Protein AF-A0A3T0Y7P1-F1 (afdb_monomer_lite)

Secondary structure (DSSP, 8-state):
--SS-HHHHHHHHHHHHHHHHHHT----B--HHHHHHHHHHHTT-S-TT-EEEEEEEEETTEEEEEEEE---TT--SPEEEEEEEEEEGGGSPTTS-EESTHHHH-TTTS-B-GGGTT----HHHHHHHHHHHHHTTPPPB-S-----S----PPPPPPPPPP-

pLDDT: mean 90.83, std 11.33, range [51.16, 98.69]

Radius of gyration: 18.25 Å; chains: 1; bounding box: 52×39×54 Å

Structure (mmCIF, N/CA/C/O backbone):
data_AF-A0A3T0Y7P1-F1
#
_entry.id   AF-A0A3T0Y7P1-F1
#
loop_
_atom_site.group_PDB
_atom_site.id
_atom_site.type_symbol
_atom_site.label_atom_id
_atom_site.label_alt_id
_atom_site.label_comp_id
_atom_site.label_asym_id
_atom_site.label_entity_id
_atom_site.label_seq_id
_atom_site.pdbx_PDB_ins_code
_atom_site.Cartn_x
_atom_site.Cartn_y
_atom_site.Cartn_z
_atom_site.occupancy
_atom_site.B_iso_or_equiv
_atom_site.auth_seq_id
_atom_site.auth_comp_id
_atom_site.auth_asym_id
_atom_site.auth_atom_id
_atom_site.pdbx_PDB_model_num
ATOM 1 N N . MET A 1 1 ? -3.781 -1.285 9.077 1.00 92.31 1 MET A N 1
ATOM 2 C CA . MET A 1 1 ? -3.994 -2.746 9.206 1.00 92.31 1 MET A CA 1
ATOM 3 C C . MET A 1 1 ? -2.778 -3.602 8.889 1.00 92.31 1 MET A C 1
ATOM 5 O O . MET A 1 1 ? -2.821 -4.799 9.148 1.00 92.31 1 MET A O 1
ATOM 9 N N . GLY A 1 2 ? -1.689 -3.013 8.393 1.00 90.12 2 GLY A N 1
ATOM 10 C CA . GLY A 1 2 ? -0.638 -3.778 7.735 1.00 90.12 2 GLY A CA 1
ATOM 11 C C . GLY A 1 2 ? -0.963 -3.953 6.246 1.00 90.12 2 GLY A C 1
ATOM 12 O O . GLY A 1 2 ? -1.944 -3.360 5.788 1.00 90.12 2 GLY A O 1
ATOM 13 N N . PRO A 1 3 ? -0.158 -4.728 5.509 1.00 90.75 3 PRO A N 1
ATOM 14 C CA . PRO A 1 3 ? 0.995 -5.483 6.004 1.00 90.75 3 PRO A CA 1
ATOM 15 C C . PRO A 1 3 ? 2.135 -4.591 6.536 1.00 90.75 3 PRO A C 1
ATOM 17 O O . PRO A 1 3 ? 2.278 -3.432 6.143 1.00 90.75 3 PRO A O 1
ATOM 20 N N . GLY A 1 4 ? 2.896 -5.099 7.509 1.00 86.31 4 GLY A N 1
ATOM 21 C CA . GLY A 1 4 ? 3.986 -4.368 8.162 1.00 86.31 4 GLY A CA 1
ATOM 22 C C . GLY A 1 4 ? 4.576 -5.110 9.372 1.00 86.31 4 GLY A C 1
ATOM 23 O O . GLY A 1 4 ? 4.089 -6.185 9.731 1.00 86.31 4 GLY A O 1
ATOM 24 N N . PRO A 1 5 ? 5.624 -4.567 10.020 1.00 83.12 5 PRO A N 1
ATOM 25 C CA . PRO A 1 5 ? 6.296 -5.222 11.140 1.00 83.12 5 PRO A CA 1
ATOM 26 C C . PRO A 1 5 ? 5.356 -5.514 12.316 1.00 83.12 5 PRO A C 1
ATOM 28 O O . PRO A 1 5 ? 4.618 -4.644 12.780 1.00 83.12 5 PRO A O 1
ATOM 31 N N . PHE A 1 6 ? 5.443 -6.732 12.849 1.00 80.94 6 PHE A N 1
ATOM 32 C CA . PHE A 1 6 ? 4.513 -7.270 13.846 1.00 80.94 6 PHE A CA 1
ATOM 33 C C . PHE A 1 6 ? 4.398 -6.426 15.125 1.00 80.94 6 PHE A C 1
ATOM 35 O O . PHE A 1 6 ? 3.291 -6.120 15.570 1.00 80.94 6 PHE A O 1
ATOM 42 N N . THR A 1 7 ? 5.533 -6.021 15.707 1.00 82.25 7 THR A N 1
ATOM 43 C CA . THR A 1 7 ? 5.568 -5.252 16.963 1.00 82.25 7 THR A CA 1
ATOM 44 C C . THR A 1 7 ? 4.927 -3.876 16.801 1.00 82.25 7 THR A C 1
ATOM 46 O O . THR A 1 7 ? 4.073 -3.500 17.602 1.00 82.25 7 THR A O 1
ATOM 49 N N . GLY A 1 8 ? 5.290 -3.149 15.738 1.00 85.19 8 GLY A N 1
ATOM 50 C CA . GLY A 1 8 ? 4.739 -1.821 15.459 1.00 85.19 8 GLY A CA 1
ATOM 51 C C . GLY A 1 8 ? 3.246 -1.873 15.139 1.00 85.19 8 GLY A C 1
ATOM 52 O O . GLY A 1 8 ? 2.474 -1.075 15.666 1.00 85.19 8 GLY A O 1
ATOM 53 N N . LEU A 1 9 ? 2.821 -2.865 14.349 1.00 88.81 9 LEU A N 1
ATOM 54 C CA . LEU A 1 9 ? 1.417 -3.039 13.986 1.00 88.81 9 LEU A CA 1
ATOM 55 C C . LEU A 1 9 ? 0.540 -3.328 15.212 1.00 88.81 9 LEU A C 1
ATOM 57 O O . LEU A 1 9 ? -0.515 -2.717 15.367 1.00 88.81 9 LEU A O 1
ATOM 61 N N . ARG A 1 10 ? 0.980 -4.222 16.106 1.00 89.31 10 ARG A N 1
ATOM 62 C CA . ARG A 1 10 ? 0.243 -4.547 17.337 1.00 89.31 10 ARG A CA 1
ATOM 63 C C . ARG A 1 10 ? 0.100 -3.344 18.256 1.00 89.31 10 ARG A C 1
ATOM 65 O O . ARG A 1 10 ? -1.014 -3.052 18.685 1.00 89.31 10 ARG A O 1
ATOM 72 N N . ALA A 1 11 ? 1.204 -2.651 18.528 1.00 92.19 11 ALA A N 1
ATOM 73 C CA . ALA A 1 11 ? 1.188 -1.463 19.373 1.00 92.19 11 ALA A CA 1
ATOM 74 C C . ALA A 1 11 ? 0.254 -0.389 18.792 1.00 92.19 11 ALA A C 1
ATOM 76 O O . ALA A 1 11 ? -0.621 0.105 19.497 1.00 92.19 11 ALA A O 1
ATOM 77 N N . GLY A 1 12 ? 0.364 -0.100 17.490 1.00 92.81 12 GLY A N 1
ATOM 78 C CA . GLY A 1 12 ? -0.488 0.880 16.817 1.00 92.81 12 GLY A CA 1
ATOM 79 C C . GLY A 1 12 ? -1.976 0.521 16.850 1.00 92.81 12 GLY A C 1
ATOM 80 O O . GLY A 1 12 ? -2.804 1.381 17.140 1.00 92.81 12 GLY A O 1
ATOM 81 N N . LEU A 1 13 ? -2.329 -0.748 16.612 1.00 94.31 13 LEU A N 1
ATOM 82 C CA . LEU A 1 13 ? -3.725 -1.198 16.642 1.00 94.31 13 LEU A CA 1
ATOM 83 C C . LEU A 1 13 ? -4.338 -1.132 18.039 1.00 94.31 13 LEU A C 1
ATOM 85 O O . LEU A 1 13 ? -5.485 -0.712 18.170 1.00 94.31 13 LEU A O 1
ATOM 89 N N . VAL A 1 14 ? -3.596 -1.532 19.075 1.00 95.69 14 VAL A N 1
ATOM 90 C CA . VAL A 1 14 ? -4.070 -1.420 20.462 1.00 95.69 14 VAL A CA 1
ATOM 91 C C . VAL A 1 14 ? -4.285 0.046 20.821 1.00 95.69 14 VAL A C 1
ATOM 93 O O . VAL A 1 14 ? -5.357 0.390 21.310 1.00 95.69 14 VAL A O 1
ATOM 96 N N . THR A 1 15 ? -3.327 0.921 20.505 1.00 96.50 15 THR A N 1
ATOM 97 C CA . THR A 1 15 ? -3.466 2.366 20.727 1.00 96.50 15 THR A CA 1
ATOM 98 C C . THR A 1 15 ? -4.698 2.926 20.018 1.00 96.50 15 THR A C 1
ATOM 100 O O . THR A 1 15 ? -5.524 3.574 20.657 1.00 96.50 15 THR A O 1
ATOM 103 N N . ALA A 1 16 ? -4.874 2.636 18.726 1.00 95.62 16 ALA A N 1
ATOM 104 C CA . ALA A 1 16 ? -6.009 3.131 17.949 1.00 95.62 16 ALA A CA 1
ATOM 105 C C . ALA A 1 16 ? -7.357 2.638 18.502 1.00 95.62 16 ALA A C 1
ATOM 107 O O . ALA A 1 16 ? -8.285 3.431 18.639 1.00 95.62 16 ALA A O 1
ATOM 108 N N . ARG A 1 17 ? -7.458 1.353 18.873 1.00 96.62 17 ARG A N 1
ATOM 109 C CA . ARG A 1 17 ? -8.669 0.764 19.475 1.00 96.62 17 ARG A CA 1
ATOM 110 C C . ARG A 1 17 ? -9.012 1.398 20.817 1.00 96.62 17 ARG A C 1
ATOM 112 O O . ARG A 1 17 ? -10.173 1.722 21.041 1.00 96.62 17 ARG A O 1
ATOM 119 N N . THR A 1 18 ? -8.019 1.614 21.678 1.00 98.00 18 THR A N 1
ATOM 120 C CA . THR A 1 18 ? -8.218 2.284 22.969 1.00 98.00 18 THR A CA 1
ATOM 121 C C . THR A 1 18 ? -8.704 3.717 22.777 1.00 98.00 18 THR A C 1
ATOM 123 O O . THR A 1 18 ? -9.660 4.122 23.429 1.00 98.00 18 THR A O 1
ATOM 126 N N . LEU A 1 19 ? -8.097 4.473 21.855 1.00 97.81 19 LEU A N 1
ATOM 127 C CA . LEU A 1 19 ? -8.528 5.840 21.552 1.00 97.81 19 LEU A CA 1
ATOM 128 C C . LEU A 1 19 ? -9.950 5.875 20.978 1.00 97.81 19 LEU A C 1
ATOM 130 O O . LEU A 1 19 ? -10.772 6.651 21.453 1.00 97.81 19 LEU A O 1
ATOM 134 N N . GLY A 1 20 ? -10.263 5.000 20.015 1.00 97.00 20 GLY A N 1
ATOM 135 C CA . GLY A 1 20 ? -11.605 4.891 19.436 1.00 97.00 20 GLY A CA 1
ATOM 136 C C . GLY A 1 20 ? -12.672 4.560 20.481 1.00 97.00 20 GLY A C 1
ATOM 137 O O . GLY A 1 20 ? -13.732 5.182 20.500 1.00 97.00 20 GLY A O 1
ATOM 138 N N . PHE A 1 21 ? -12.356 3.645 21.403 1.00 97.12 21 PHE A N 1
ATOM 139 C CA . PHE A 1 21 ? -13.226 3.299 22.526 1.00 97.12 21 PHE A CA 1
ATOM 140 C C . PHE A 1 21 ? -13.440 4.479 23.484 1.00 97.12 21 PHE A C 1
ATOM 142 O O . PHE A 1 21 ? -14.580 4.830 23.772 1.00 97.12 21 PHE A O 1
ATOM 149 N N . VAL A 1 22 ? -12.362 5.119 23.954 1.00 98.38 22 VAL A N 1
ATOM 15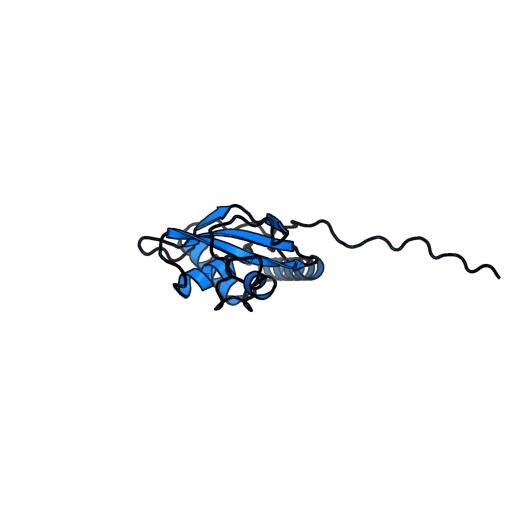0 C CA . VAL A 1 22 ? -12.436 6.223 24.930 1.00 98.38 22 VAL A CA 1
ATOM 151 C C . VAL A 1 22 ? -13.149 7.448 24.356 1.00 98.38 22 VAL A C 1
ATOM 153 O O . VAL A 1 22 ? -13.914 8.099 25.063 1.00 98.38 22 VAL A O 1
ATOM 156 N N . TRP A 1 23 ? -12.919 7.768 23.083 1.00 98.31 23 TRP A N 1
ATOM 157 C CA . TRP A 1 23 ? -13.566 8.902 22.420 1.00 98.31 23 TRP A CA 1
ATOM 158 C C . TRP A 1 23 ? -14.961 8.591 21.880 1.00 98.31 23 TRP A C 1
ATOM 160 O O . TRP A 1 23 ? -15.637 9.508 21.421 1.00 98.31 23 TRP A O 1
ATOM 170 N N . ASN A 1 24 ? -15.404 7.331 21.943 1.00 97.19 24 ASN A N 1
ATOM 171 C CA . ASN A 1 24 ? -16.669 6.872 21.373 1.00 97.19 24 ASN A CA 1
ATOM 172 C C . ASN A 1 24 ? -16.821 7.262 19.888 1.00 97.19 24 ASN A C 1
ATOM 174 O O . ASN A 1 24 ? -17.852 7.785 19.461 1.00 97.19 24 ASN A O 1
ATOM 178 N N . VAL A 1 25 ? -15.764 7.033 19.103 1.00 96.00 25 VAL A N 1
ATOM 179 C CA . VAL A 1 25 ? -15.739 7.310 17.660 1.00 96.00 25 VAL A CA 1
ATOM 180 C C . VAL A 1 25 ? -15.583 6.016 16.861 1.00 96.00 25 VAL A C 1
ATOM 182 O O . VAL A 1 25 ? -14.904 5.091 17.319 1.00 96.00 25 VAL A O 1
ATOM 185 N N . PRO A 1 26 ? -16.162 5.935 15.648 1.00 92.69 26 PRO A N 1
ATOM 186 C CA . PRO A 1 26 ? -15.911 4.818 14.748 1.00 92.69 26 PRO A CA 1
ATOM 187 C C . PRO A 1 26 ? -14.418 4.669 14.454 1.00 92.69 26 PRO A C 1
ATOM 189 O O . PRO A 1 26 ? -13.714 5.651 14.213 1.00 92.69 26 PRO A O 1
ATOM 192 N N . LEU A 1 27 ? -13.944 3.425 14.435 1.00 94.94 27 LEU A N 1
ATOM 193 C CA . LEU A 1 27 ? -12.575 3.095 14.066 1.00 94.94 27 LEU A CA 1
ATOM 194 C C . LEU A 1 27 ? -12.578 2.195 12.835 1.00 94.94 27 LEU A C 1
ATOM 196 O O . LEU A 1 27 ? -13.078 1.072 12.876 1.00 94.94 27 LEU A O 1
ATOM 200 N N . HIS A 1 28 ? -11.976 2.690 11.758 1.00 95.19 28 HIS A N 1
ATOM 201 C CA . HIS A 1 28 ? -11.925 2.003 10.475 1.00 95.19 28 HIS A CA 1
ATOM 202 C C . HIS A 1 28 ? -10.518 1.495 10.167 1.00 95.19 28 HIS A C 1
ATOM 204 O O . HIS A 1 28 ? -9.523 2.192 10.383 1.00 95.19 28 HIS A O 1
ATOM 210 N N . GLY A 1 29 ? -10.432 0.281 9.634 1.00 95.56 29 GLY A N 1
ATOM 211 C CA . GLY A 1 29 ? -9.194 -0.293 9.141 1.00 95.56 29 GLY A CA 1
ATOM 212 C C . GLY A 1 29 ? -8.896 0.115 7.702 1.00 95.56 29 GLY A C 1
ATOM 213 O O . GLY A 1 29 ? -9.743 0.011 6.818 1.00 95.56 29 GLY A O 1
ATOM 214 N N . VAL A 1 30 ? -7.646 0.509 7.459 1.00 95.62 30 VAL A N 1
ATOM 215 C CA . VAL A 1 30 ? -7.084 0.752 6.119 1.00 95.62 30 VAL A CA 1
ATOM 216 C C . VAL A 1 30 ? -5.827 -0.099 5.922 1.00 95.62 30 VAL A C 1
ATOM 218 O O . VAL A 1 30 ? -5.017 -0.246 6.854 1.00 95.62 30 VAL A O 1
ATOM 221 N N . MET A 1 31 ? -5.660 -0.698 4.739 1.00 95.94 31 MET A N 1
ATOM 222 C CA . MET A 1 31 ? -4.449 -1.447 4.401 1.00 95.94 31 MET A CA 1
ATOM 223 C C . MET A 1 31 ? -3.310 -0.469 4.096 1.00 95.94 31 MET A C 1
ATOM 225 O O . MET A 1 31 ? -3.511 0.548 3.444 1.00 95.94 31 MET A O 1
ATOM 229 N N . SER A 1 32 ? -2.102 -0.753 4.584 1.00 95.88 32 SER A N 1
ATOM 230 C CA . SER A 1 32 ? -0.961 0.164 4.446 1.00 95.88 32 SER A CA 1
ATOM 231 C C . SER A 1 32 ? -0.586 0.427 2.983 1.00 95.88 32 SER A C 1
ATOM 233 O O . SER A 1 32 ? -0.261 1.558 2.639 1.00 95.88 32 SER A O 1
ATOM 235 N N . LEU A 1 33 ? -0.678 -0.586 2.116 1.00 97.69 33 LEU A N 1
ATOM 236 C CA . LEU A 1 33 ? -0.366 -0.453 0.688 1.00 97.69 33 LEU A CA 1
ATOM 237 C C . LEU A 1 33 ? -1.344 0.479 -0.052 1.00 97.69 33 LEU A C 1
ATOM 239 O O . LEU A 1 33 ? -0.943 1.107 -1.029 1.00 97.69 33 LEU A O 1
ATOM 243 N N . ASP A 1 34 ? -2.574 0.661 0.449 1.00 97.31 34 ASP A N 1
ATOM 244 C CA . ASP A 1 34 ? -3.555 1.560 -0.178 1.00 97.31 34 ASP A CA 1
ATOM 245 C C . ASP A 1 34 ? -3.076 3.019 -0.175 1.00 97.31 34 ASP A C 1
ATOM 247 O O . ASP A 1 34 ? -3.400 3.775 -1.088 1.00 97.31 34 ASP A O 1
ATOM 251 N N . ALA A 1 35 ? -2.280 3.419 0.824 1.00 97.12 35 ALA A N 1
ATOM 252 C CA . ALA A 1 35 ? -1.701 4.760 0.891 1.00 97.12 35 ALA A CA 1
ATOM 253 C C . ALA A 1 35 ? -0.775 5.037 -0.299 1.00 97.12 35 ALA A C 1
ATOM 255 O O . ALA A 1 35 ? -0.928 6.041 -0.986 1.00 97.12 35 ALA A O 1
ATOM 256 N N . LEU A 1 36 ? 0.143 4.109 -0.574 1.00 97.75 36 LEU A N 1
ATOM 257 C CA . LEU A 1 36 ? 1.078 4.221 -1.692 1.00 97.75 36 LEU A CA 1
ATOM 258 C C . LEU A 1 36 ? 0.362 4.107 -3.042 1.00 97.75 36 LEU A C 1
ATOM 260 O O . LEU A 1 36 ? 0.723 4.811 -3.982 1.00 97.75 36 LEU A O 1
ATOM 264 N N . ALA A 1 37 ? -0.667 3.257 -3.135 1.00 97.62 37 ALA A N 1
ATOM 265 C CA . ALA A 1 37 ? -1.504 3.176 -4.327 1.00 97.62 37 ALA A CA 1
ATOM 266 C C . ALA A 1 37 ? -2.185 4.525 -4.612 1.00 97.62 37 ALA A C 1
ATOM 268 O O . ALA A 1 37 ? -2.179 4.994 -5.751 1.00 97.62 37 ALA A O 1
ATOM 269 N N . LEU A 1 38 ? -2.758 5.155 -3.579 1.00 96.88 38 LEU A N 1
ATOM 270 C CA . LEU A 1 38 ? -3.413 6.455 -3.697 1.00 96.88 38 LEU A CA 1
ATOM 271 C C . LEU A 1 38 ? -2.426 7.545 -4.116 1.00 96.88 38 LEU A C 1
ATOM 273 O O . LEU A 1 38 ? -2.736 8.318 -5.017 1.00 96.88 38 LEU A O 1
ATOM 277 N N . ASP A 1 39 ? -1.250 7.603 -3.493 1.00 96.38 39 ASP A N 1
ATOM 278 C CA . ASP A 1 39 ? -0.243 8.611 -3.828 1.00 96.38 39 ASP A CA 1
ATOM 279 C C . ASP A 1 39 ? 0.274 8.430 -5.269 1.00 96.38 39 ASP A C 1
ATOM 281 O O . ASP A 1 39 ? 0.493 9.416 -5.972 1.00 96.38 39 ASP A O 1
ATOM 285 N N . ALA A 1 40 ? 0.388 7.190 -5.759 1.00 95.88 40 ALA A N 1
ATOM 286 C CA . ALA A 1 40 ? 0.725 6.920 -7.157 1.00 95.88 40 ALA A CA 1
ATOM 287 C C . ALA A 1 40 ? -0.361 7.398 -8.131 1.00 95.88 40 ALA A C 1
ATOM 289 O O . ALA A 1 40 ? -0.037 7.999 -9.155 1.00 95.88 40 ALA A O 1
ATOM 290 N N . ALA A 1 41 ? -1.638 7.166 -7.817 1.00 95.12 41 ALA A N 1
ATOM 291 C CA . ALA A 1 41 ? -2.739 7.671 -8.635 1.00 95.12 41 ALA A CA 1
ATOM 292 C C . ALA A 1 41 ? -2.811 9.203 -8.616 1.00 95.12 41 ALA A C 1
ATOM 294 O O . ALA A 1 41 ? -2.975 9.815 -9.665 1.00 95.12 41 ALA A O 1
ATOM 295 N N . ALA A 1 42 ? -2.629 9.828 -7.450 1.00 93.56 42 ALA A N 1
ATOM 296 C CA . ALA A 1 42 ? -2.638 11.283 -7.310 1.00 93.56 42 ALA A CA 1
ATOM 297 C C . ALA A 1 42 ? -1.458 11.960 -8.027 1.00 93.56 42 ALA A C 1
ATOM 299 O O . ALA A 1 42 ? -1.591 13.086 -8.497 1.00 93.56 42 ALA A O 1
ATOM 300 N N . GLY A 1 43 ? -0.309 11.284 -8.102 1.00 93.19 43 GLY A N 1
ATOM 301 C CA . GLY A 1 43 ? 0.856 11.745 -8.855 1.00 93.19 43 GLY A CA 1
ATOM 302 C C . GLY A 1 43 ? 0.805 11.435 -10.352 1.00 93.19 43 GLY A C 1
ATOM 303 O O . GLY A 1 43 ? 1.758 11.773 -11.047 1.00 93.19 43 GLY A O 1
ATOM 304 N N . GLU A 1 44 ? -0.250 10.761 -10.832 1.00 91.31 44 GLU A N 1
ATOM 305 C CA . GLU A 1 44 ? -0.435 10.350 -12.234 1.00 91.31 44 GLU A CA 1
ATOM 306 C C . GLU A 1 44 ? 0.798 9.644 -12.830 1.00 91.31 44 GLU A C 1
ATOM 308 O O . GLU A 1 44 ? 1.129 9.786 -14.007 1.00 91.31 44 GLU A O 1
ATOM 313 N N . VAL A 1 45 ? 1.510 8.859 -12.012 1.00 92.44 45 VAL A N 1
ATOM 314 C CA . VAL A 1 45 ? 2.819 8.308 -12.412 1.00 92.44 45 VAL A CA 1
ATOM 315 C C . VAL A 1 45 ? 2.732 7.150 -13.401 1.00 92.44 45 VAL A C 1
ATOM 317 O O . VAL A 1 45 ? 3.751 6.747 -13.959 1.00 92.44 45 VAL A O 1
ATOM 320 N N . LEU A 1 46 ? 1.532 6.609 -13.623 1.00 94.88 46 LEU A N 1
ATOM 321 C CA . LEU A 1 46 ? 1.250 5.577 -14.617 1.00 94.88 46 LEU A CA 1
ATOM 322 C C . LEU A 1 46 ? -0.048 5.911 -15.372 1.00 94.88 46 LEU A C 1
ATOM 324 O O . LEU A 1 46 ? -0.930 6.553 -14.801 1.00 94.88 46 LEU A O 1
ATOM 328 N N . PRO A 1 47 ? -0.213 5.433 -16.621 1.00 94.88 47 PRO A N 1
ATOM 329 C CA . PRO A 1 47 ? -1.424 5.676 -17.403 1.00 94.88 47 PRO A CA 1
ATOM 330 C C . PRO A 1 47 ? -2.704 5.151 -16.738 1.00 94.88 47 PRO A C 1
ATOM 332 O O . PRO A 1 47 ? -2.689 4.124 -16.053 1.00 94.88 47 PRO A O 1
ATOM 335 N N . ALA A 1 48 ? -3.834 5.802 -17.021 1.00 95.12 48 ALA A N 1
ATOM 336 C CA . ALA A 1 48 ? -5.156 5.356 -16.587 1.00 95.12 48 ALA A CA 1
ATOM 337 C C . ALA A 1 48 ? -5.425 3.889 -16.975 1.00 95.12 48 ALA A C 1
ATOM 339 O O . ALA A 1 48 ? -5.053 3.431 -18.058 1.00 95.12 48 ALA A O 1
ATOM 340 N N . GLY A 1 49 ? -6.045 3.126 -16.071 1.00 95.19 49 GLY A N 1
ATOM 341 C CA . GLY A 1 49 ? -6.330 1.701 -16.272 1.00 95.19 49 GLY A CA 1
ATOM 342 C C . GLY A 1 49 ? -5.107 0.770 -16.248 1.00 95.19 49 GLY A C 1
ATOM 343 O O . GLY A 1 49 ? -5.277 -0.452 -16.302 1.00 95.19 49 GLY A O 1
ATOM 344 N N . ARG A 1 50 ? -3.875 1.295 -16.142 1.00 96.69 50 ARG A N 1
ATOM 345 C CA . ARG A 1 50 ? -2.658 0.477 -16.064 1.00 96.69 50 ARG A CA 1
ATOM 346 C C . ARG A 1 50 ? -2.639 -0.320 -14.762 1.00 96.69 50 ARG A C 1
ATOM 348 O O . ARG A 1 50 ? -2.882 0.220 -13.685 1.00 96.69 50 ARG A O 1
ATOM 355 N N . ARG A 1 51 ? -2.324 -1.613 -14.862 1.00 97.94 51 ARG A N 1
ATOM 356 C CA . ARG A 1 51 ? -2.069 -2.464 -13.694 1.00 97.94 51 ARG A CA 1
ATOM 357 C C . ARG A 1 51 ? -0.650 -2.253 -13.182 1.00 97.94 51 ARG A C 1
ATOM 359 O O . ARG A 1 51 ? 0.276 -2.138 -13.986 1.00 97.94 51 ARG A O 1
ATOM 366 N N . PHE A 1 52 ? -0.494 -2.220 -11.868 1.00 98.56 52 PHE A N 1
ATOM 367 C CA . PHE A 1 52 ? 0.779 -1.982 -11.202 1.00 98.56 52 PHE A CA 1
ATOM 368 C C . PHE A 1 52 ? 0.833 -2.707 -9.860 1.00 98.56 52 PHE A C 1
ATOM 370 O O . PHE A 1 52 ? -0.197 -3.094 -9.307 1.00 98.56 52 PHE A O 1
ATOM 377 N N . LEU A 1 53 ? 2.041 -2.904 -9.349 1.00 98.69 53 LEU A N 1
ATOM 378 C CA . LEU A 1 53 ? 2.271 -3.457 -8.024 1.00 98.69 53 LEU A CA 1
ATOM 379 C C . LEU A 1 53 ? 2.561 -2.323 -7.046 1.00 98.69 53 LEU A C 1
ATOM 381 O O . LEU A 1 53 ? 3.254 -1.365 -7.380 1.00 98.69 53 LEU A O 1
ATOM 385 N N . VAL A 1 54 ? 2.085 -2.460 -5.816 1.00 98.56 54 VAL A N 1
ATOM 386 C CA . VAL A 1 54 ? 2.572 -1.668 -4.684 1.00 98.56 54 VAL A CA 1
ATOM 387 C C . VAL A 1 54 ? 3.336 -2.595 -3.762 1.00 98.56 54 VAL A C 1
ATOM 389 O O . VAL A 1 54 ? 2.803 -3.638 -3.395 1.00 98.56 54 VAL A O 1
ATOM 392 N N . GLY A 1 55 ? 4.562 -2.228 -3.389 1.00 97.75 55 GLY A N 1
ATOM 393 C CA . GLY A 1 55 ? 5.463 -3.074 -2.612 1.00 97.75 55 GLY A CA 1
ATOM 394 C C . GLY A 1 55 ? 6.228 -2.324 -1.521 1.00 97.75 55 GLY A C 1
ATOM 395 O O . GLY A 1 55 ? 6.836 -1.282 -1.771 1.00 97.75 55 GLY A O 1
ATOM 396 N N . THR A 1 56 ? 6.265 -2.888 -0.312 1.00 96.94 56 THR A N 1
ATOM 397 C CA . THR A 1 56 ? 7.126 -2.429 0.795 1.00 96.94 56 THR A CA 1
ATOM 398 C C . THR A 1 56 ? 7.974 -3.572 1.362 1.00 96.94 56 THR A C 1
ATOM 400 O O . THR A 1 56 ? 7.724 -4.745 1.090 1.00 96.94 56 THR A O 1
ATOM 403 N N . ASP A 1 57 ? 8.992 -3.228 2.148 1.00 94.69 57 ASP A N 1
ATOM 404 C CA . ASP A 1 57 ? 9.958 -4.168 2.723 1.00 94.69 57 ASP A CA 1
ATOM 405 C C . ASP A 1 57 ? 9.284 -5.165 3.685 1.00 94.69 57 ASP A C 1
ATOM 407 O O . ASP A 1 57 ? 8.746 -4.770 4.726 1.00 94.69 57 ASP A O 1
ATOM 411 N N . ALA A 1 58 ? 9.357 -6.464 3.377 1.00 92.81 58 ALA A N 1
ATOM 412 C CA . ALA A 1 58 ? 8.969 -7.535 4.298 1.00 92.81 58 ALA A CA 1
ATOM 413 C C . ALA A 1 58 ? 10.168 -8.179 5.013 1.00 92.81 58 ALA A C 1
ATOM 415 O O . ALA A 1 58 ? 9.980 -9.119 5.788 1.00 92.81 58 ALA A O 1
ATOM 416 N N . ARG A 1 59 ? 11.378 -7.625 4.843 1.00 89.75 59 ARG A N 1
ATOM 417 C CA . ARG A 1 59 ? 12.685 -8.135 5.289 1.00 89.75 59 ARG A CA 1
ATOM 418 C C . ARG A 1 59 ? 13.082 -9.434 4.579 1.00 89.75 59 ARG A C 1
ATOM 420 O O . ARG A 1 59 ? 12.278 -10.087 3.936 1.00 89.75 59 ARG A O 1
ATOM 427 N N . ARG A 1 60 ? 14.349 -9.844 4.733 1.00 88.38 60 ARG A N 1
ATOM 428 C CA . ARG A 1 60 ? 14.885 -11.137 4.242 1.00 88.38 60 ARG A CA 1
ATOM 429 C C . ARG A 1 60 ? 14.705 -11.387 2.733 1.00 88.38 60 ARG A C 1
ATOM 431 O O . ARG A 1 60 ? 14.574 -12.532 2.320 1.00 88.38 60 ARG A O 1
ATOM 438 N N . GLY A 1 61 ? 14.738 -10.334 1.916 1.00 90.81 61 GLY A N 1
ATOM 439 C CA . GLY A 1 61 ? 14.562 -10.471 0.463 1.00 90.81 61 GLY A CA 1
ATOM 440 C C . GLY A 1 61 ? 13.099 -10.551 0.014 1.00 90.81 61 GLY A C 1
ATOM 441 O O . GLY A 1 61 ? 12.843 -10.786 -1.166 1.00 90.81 61 GLY A O 1
ATOM 442 N N . GLU A 1 62 ? 12.151 -10.380 0.937 1.00 95.00 62 GLU A N 1
ATOM 443 C CA . GLU A 1 62 ? 10.720 -10.443 0.665 1.00 95.00 62 GLU A CA 1
ATOM 444 C C . GLU A 1 62 ? 10.088 -9.052 0.585 1.00 95.00 62 GLU A C 1
ATOM 446 O O . GLU A 1 62 ? 10.542 -8.080 1.197 1.00 95.00 62 GLU A O 1
ATOM 451 N N . VAL A 1 63 ? 8.971 -8.993 -0.129 1.00 96.81 63 VAL A N 1
ATOM 452 C CA . VAL A 1 63 ? 8.155 -7.804 -0.336 1.00 96.81 63 VAL A CA 1
ATOM 453 C C . VAL A 1 63 ? 6.739 -8.097 0.140 1.00 96.81 63 VAL A C 1
ATOM 455 O O . VAL A 1 63 ? 6.158 -9.127 -0.204 1.00 96.81 63 VAL A O 1
ATOM 458 N N . TYR A 1 64 ? 6.168 -7.176 0.913 1.00 97.38 64 TYR A N 1
ATOM 459 C CA . TYR A 1 64 ? 4.725 -7.113 1.103 1.00 97.38 64 TYR A CA 1
ATOM 460 C C . TYR A 1 64 ? 4.128 -6.380 -0.083 1.00 97.38 64 TYR A C 1
ATOM 462 O O . TYR A 1 64 ? 4.471 -5.213 -0.289 1.00 97.38 64 TYR A O 1
ATOM 470 N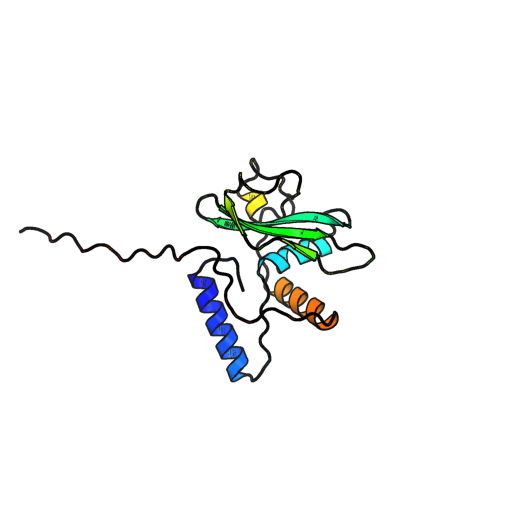 N . TRP A 1 65 ? 3.257 -7.036 -0.844 1.00 98.06 65 TRP A N 1
ATOM 471 C CA . TRP A 1 65 ? 2.773 -6.482 -2.101 1.00 98.06 65 TRP A CA 1
ATOM 472 C C . TRP A 1 65 ? 1.286 -6.706 -2.348 1.00 98.06 65 TRP A C 1
ATOM 474 O O . TRP A 1 65 ? 0.665 -7.584 -1.757 1.00 98.06 65 TRP A O 1
ATOM 484 N N . ALA A 1 66 ? 0.718 -5.889 -3.225 1.00 98.50 66 ALA A N 1
ATOM 485 C CA . ALA A 1 66 ? -0.626 -6.047 -3.765 1.00 98.50 66 ALA A CA 1
ATOM 486 C C . ALA A 1 66 ? -0.661 -5.518 -5.206 1.00 98.50 66 ALA A C 1
ATOM 488 O O . ALA A 1 66 ? 0.126 -4.637 -5.565 1.00 98.50 66 ALA A O 1
ATOM 489 N N . GLU A 1 67 ? -1.553 -6.068 -6.028 1.00 98.62 67 GLU A N 1
ATOM 490 C CA . GLU A 1 67 ? -1.778 -5.610 -7.400 1.00 98.62 67 GLU A CA 1
ATOM 491 C C . GLU A 1 67 ? -2.949 -4.631 -7.431 1.00 98.62 67 GLU A C 1
ATOM 493 O O . GLU A 1 67 ? -4.028 -4.911 -6.907 1.00 98.62 67 GLU A O 1
ATOM 498 N N . TYR A 1 68 ? -2.744 -3.499 -8.095 1.00 98.31 68 TYR A N 1
ATOM 499 C CA . TYR A 1 68 ? -3.746 -2.460 -8.272 1.00 98.31 68 TYR A CA 1
ATOM 500 C C . TYR A 1 68 ? -3.937 -2.115 -9.743 1.00 98.31 68 TYR A C 1
ATOM 502 O O . TYR A 1 68 ? -3.087 -2.386 -10.595 1.00 98.31 68 TYR A O 1
ATOM 510 N N . ARG A 1 69 ? -5.052 -1.452 -10.034 1.00 97.69 69 ARG A N 1
ATOM 511 C CA . ARG A 1 69 ? -5.295 -0.755 -11.294 1.00 97.69 69 ARG A CA 1
ATOM 512 C C . ARG A 1 69 ? -5.376 0.743 -11.058 1.00 97.69 69 ARG A C 1
ATOM 514 O O . ARG A 1 69 ? -6.090 1.178 -10.154 1.00 97.69 69 ARG A O 1
ATOM 521 N N . MET A 1 70 ? -4.687 1.520 -11.892 1.00 97.00 70 MET A N 1
ATOM 522 C CA . MET A 1 70 ? -4.865 2.968 -11.924 1.00 97.00 70 MET A CA 1
ATOM 523 C C . MET A 1 70 ? -6.321 3.308 -12.247 1.00 97.00 70 MET A C 1
ATOM 525 O O . MET A 1 70 ? -6.912 2.644 -13.110 1.00 97.00 70 MET A O 1
ATOM 529 N N . PRO A 1 71 ? -6.902 4.325 -11.589 1.00 94.69 71 PRO A N 1
ATOM 530 C CA . PRO A 1 71 ? -8.256 4.738 -11.900 1.00 94.69 71 PRO A CA 1
ATOM 531 C C . PRO A 1 71 ? -8.378 5.141 -13.375 1.00 94.69 71 PRO A C 1
ATOM 533 O O . PRO A 1 71 ? -7.431 5.626 -13.997 1.00 94.69 71 PRO A O 1
ATOM 536 N N . ALA A 1 72 ? -9.561 4.909 -13.932 1.00 90.00 72 ALA A N 1
ATOM 537 C CA . ALA A 1 72 ? -9.960 5.373 -15.253 1.00 90.00 72 ALA A CA 1
ATOM 538 C C . ALA A 1 72 ? -11.178 6.296 -15.115 1.00 90.00 72 ALA A C 1
ATOM 540 O O . ALA A 1 72 ? -11.820 6.327 -14.062 1.00 90.00 72 ALA A O 1
ATOM 541 N N . ASP A 1 73 ? -11.469 7.060 -16.167 1.00 82.06 73 ASP A N 1
ATOM 542 C CA . ASP A 1 73 ? -12.729 7.798 -16.324 1.00 82.06 73 ASP A CA 1
ATOM 543 C C . ASP A 1 73 ? -13.077 8.747 -15.156 1.00 82.06 73 ASP A C 1
ATOM 545 O O . ASP A 1 73 ? -14.229 8.869 -14.745 1.00 82.06 73 ASP A O 1
ATOM 549 N N . GLY A 1 74 ? -12.070 9.432 -14.599 1.00 73.56 74 GLY A N 1
ATOM 550 C CA . GLY A 1 74 ? -12.249 10.420 -13.524 1.00 73.56 74 GLY A CA 1
ATOM 551 C C . GLY A 1 74 ? -12.354 9.837 -12.109 1.00 73.56 74 GLY A C 1
ATOM 552 O O . GLY A 1 74 ? -12.636 10.574 -11.163 1.00 73.56 74 GLY A O 1
ATOM 553 N N . GLY A 1 75 ? -12.116 8.533 -11.932 1.00 79.25 75 GLY A N 1
ATOM 554 C CA . GLY A 1 75 ? -11.960 7.930 -10.608 1.00 79.25 75 GLY A CA 1
ATOM 555 C C . GLY A 1 75 ? -10.730 8.464 -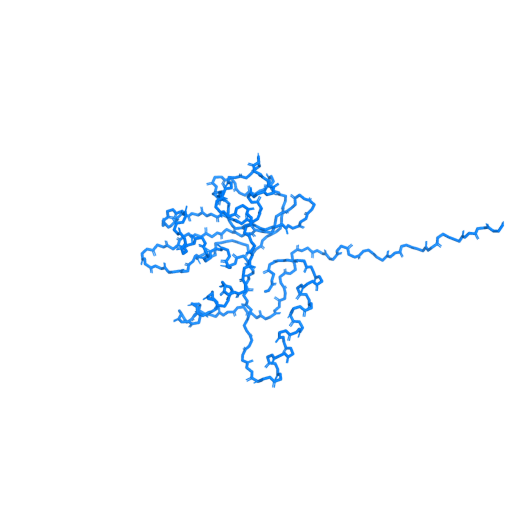9.861 1.00 79.25 75 GLY A C 1
ATOM 556 O O . GLY A 1 75 ? -9.704 8.761 -10.462 1.00 79.25 75 GLY A O 1
ATOM 557 N N . SER A 1 76 ? -10.814 8.564 -8.532 1.00 81.38 76 SER A N 1
ATOM 558 C CA . SER A 1 76 ? -9.697 9.010 -7.677 1.00 81.38 76 SER A CA 1
ATOM 559 C C . SER A 1 76 ? -9.041 7.885 -6.874 1.00 81.38 76 SER A C 1
ATOM 561 O O . SER A 1 76 ? -7.951 8.064 -6.338 1.00 81.38 76 SER A O 1
ATOM 563 N N . LEU A 1 77 ? -9.696 6.725 -6.778 1.00 90.62 77 LEU A N 1
ATOM 564 C CA . LEU A 1 77 ? -9.204 5.571 -6.030 1.00 90.62 77 LEU A CA 1
ATOM 565 C C . LEU A 1 77 ? -8.664 4.501 -6.986 1.00 90.62 77 LEU A C 1
ATOM 567 O O . LEU A 1 77 ? -9.413 4.065 -7.865 1.00 90.62 77 LEU A O 1
ATOM 571 N N . PRO A 1 78 ? -7.426 4.021 -6.782 1.00 94.62 78 PRO A N 1
ATOM 572 C CA . PRO A 1 78 ? -6.970 2.780 -7.392 1.00 94.62 78 PRO A CA 1
ATOM 573 C C . PRO A 1 78 ? -7.879 1.608 -7.011 1.00 94.62 78 PRO A C 1
ATOM 575 O O . PRO A 1 78 ? -8.385 1.524 -5.888 1.00 94.62 78 PRO A O 1
ATOM 578 N N . GLU A 1 79 ? -8.059 0.673 -7.936 1.00 95.12 79 GLU A N 1
ATOM 579 C CA . GLU A 1 79 ? -8.784 -0.573 -7.684 1.00 95.12 79 GLU A CA 1
ATOM 580 C C . GLU A 1 79 ? -7.800 -1.643 -7.201 1.00 95.12 79 GLU A C 1
ATOM 582 O O . GLU A 1 79 ? -6.846 -1.952 -7.910 1.00 95.12 79 GLU A O 1
ATOM 587 N N . LEU A 1 80 ? -8.024 -2.217 -6.015 1.00 96.38 80 LEU A N 1
ATOM 588 C CA . LEU A 1 80 ? -7.280 -3.390 -5.548 1.00 96.38 80 LEU A CA 1
ATOM 589 C C . LEU A 1 80 ? -7.733 -4.618 -6.350 1.00 96.38 80 LEU A C 1
ATOM 591 O O . LEU A 1 80 ? -8.900 -4.997 -6.277 1.00 96.38 80 LEU A O 1
ATOM 595 N N . LEU A 1 81 ? -6.817 -5.230 -7.100 1.00 97.62 81 LEU A N 1
ATOM 596 C CA . LEU A 1 81 ? -7.088 -6.404 -7.933 1.00 97.62 81 LEU A CA 1
ATOM 597 C C . LEU A 1 81 ? -6.717 -7.713 -7.236 1.00 97.62 81 LEU A C 1
ATOM 599 O O . LEU A 1 81 ? -7.421 -8.706 -7.403 1.00 97.62 81 LEU A O 1
ATOM 603 N N . ASP A 1 82 ? -5.611 -7.719 -6.491 1.00 97.38 82 ASP A N 1
ATOM 604 C CA . ASP A 1 82 ? -5.111 -8.908 -5.804 1.00 97.38 82 ASP A CA 1
ATOM 605 C C . ASP A 1 82 ? -4.258 -8.541 -4.577 1.00 97.38 82 ASP A C 1
ATOM 607 O O . ASP A 1 82 ? -3.598 -7.498 -4.544 1.00 97.38 82 ASP A O 1
ATOM 611 N N . GLY A 1 83 ? -4.256 -9.419 -3.574 1.00 95.06 83 GLY A N 1
ATOM 612 C CA . GLY A 1 83 ? -3.479 -9.282 -2.345 1.00 95.06 83 GLY A CA 1
ATOM 613 C C . GLY A 1 83 ? -4.242 -8.729 -1.127 1.00 95.06 83 GLY A C 1
ATOM 614 O O . GLY A 1 83 ? -5.473 -8.623 -1.118 1.00 95.06 83 GLY A O 1
ATOM 615 N N . PRO A 1 84 ? -3.514 -8.394 -0.045 1.00 96.56 84 PRO A N 1
ATOM 616 C CA . PRO A 1 84 ? -2.056 -8.330 0.016 1.00 96.56 84 PRO A CA 1
ATOM 617 C C . PRO A 1 84 ? -1.396 -9.704 0.181 1.00 96.56 84 PRO A C 1
ATOM 619 O O . PRO A 1 84 ? -1.951 -10.608 0.800 1.00 96.56 84 PRO A O 1
ATOM 622 N N . HIS A 1 85 ? -0.164 -9.802 -0.306 1.00 96.44 85 HIS A N 1
ATOM 623 C CA . HIS A 1 85 ? 0.681 -10.992 -0.305 1.00 96.44 85 HIS A CA 1
ATOM 624 C C . HIS A 1 85 ? 2.046 -10.700 0.322 1.00 96.44 85 HIS A C 1
ATOM 626 O O . HIS A 1 85 ? 2.439 -9.546 0.515 1.00 96.44 85 HIS A O 1
ATOM 632 N N . VAL A 1 86 ? 2.788 -11.764 0.621 1.00 95.81 86 VAL A N 1
ATOM 633 C CA . VAL A 1 86 ? 4.217 -11.706 0.938 1.00 95.81 86 VAL A CA 1
ATOM 634 C C . VAL A 1 86 ? 4.958 -12.724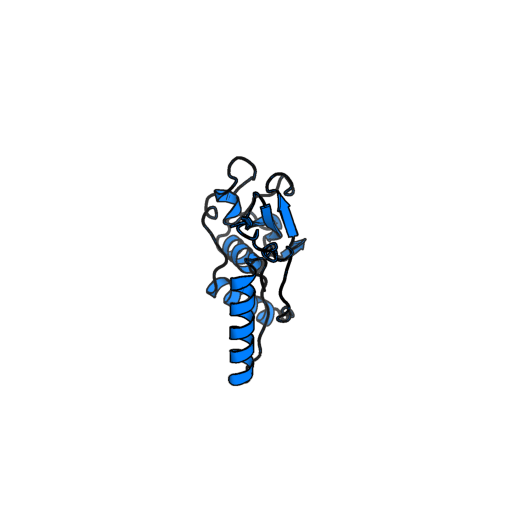 0.081 1.00 95.81 86 VAL A C 1
ATOM 636 O O . VAL A 1 86 ? 4.476 -13.838 -0.113 1.00 95.81 86 VAL A O 1
ATOM 639 N N . GLY A 1 87 ? 6.111 -12.345 -0.456 1.00 94.94 87 GLY A N 1
ATOM 640 C CA . GLY A 1 87 ? 6.945 -13.251 -1.240 1.00 94.94 87 GLY A CA 1
ATOM 641 C C . GLY A 1 87 ? 8.274 -12.621 -1.628 1.00 94.94 87 GLY A C 1
ATOM 642 O O . GLY A 1 87 ? 8.476 -11.422 -1.437 1.00 94.94 87 GLY A O 1
ATOM 643 N N . ALA A 1 88 ? 9.188 -13.428 -2.163 1.00 96.44 88 ALA A N 1
ATOM 644 C CA . ALA A 1 88 ? 10.484 -12.953 -2.638 1.00 96.44 88 ALA A CA 1
ATOM 645 C C . ALA A 1 88 ? 10.320 -11.902 -3.749 1.00 96.44 88 ALA A C 1
ATOM 647 O O . ALA A 1 88 ? 9.467 -12.060 -4.621 1.00 96.44 88 ALA A O 1
ATOM 648 N N . ALA A 1 89 ? 11.178 -10.876 -3.765 1.00 96.12 89 ALA A N 1
ATOM 649 C CA . ALA A 1 89 ? 11.142 -9.833 -4.798 1.00 96.12 89 ALA A CA 1
ATOM 650 C C . ALA A 1 89 ? 11.229 -10.405 -6.228 1.00 96.12 89 ALA A C 1
ATOM 652 O O . ALA A 1 89 ? 10.536 -9.943 -7.126 1.00 96.12 89 ALA A O 1
ATOM 653 N N . ALA A 1 90 ? 12.024 -11.463 -6.415 1.00 95.38 90 ALA A N 1
ATOM 654 C CA . ALA A 1 90 ? 12.194 -12.147 -7.698 1.00 95.38 90 ALA A CA 1
ATOM 655 C C . ALA A 1 90 ? 10.986 -13.003 -8.128 1.00 95.38 90 ALA A C 1
ATOM 657 O O . ALA A 1 90 ? 10.962 -13.497 -9.247 1.00 95.38 90 ALA A O 1
ATOM 658 N N . ALA A 1 91 ? 10.008 -13.214 -7.243 1.00 96.25 91 ALA A N 1
ATOM 659 C CA . ALA A 1 91 ? 8.792 -13.975 -7.526 1.00 96.25 91 ALA A CA 1
ATOM 660 C C . ALA A 1 91 ? 7.571 -13.067 -7.755 1.00 96.25 91 ALA A C 1
ATOM 662 O O . ALA A 1 91 ? 6.443 -13.558 -7.829 1.00 96.25 91 ALA A O 1
ATOM 663 N N . LEU A 1 92 ? 7.772 -11.746 -7.817 1.00 96.19 92 LEU A N 1
ATOM 664 C CA . LEU A 1 92 ? 6.691 -10.804 -8.079 1.00 96.19 92 LEU A CA 1
ATOM 665 C C . LEU A 1 92 ? 6.181 -10.930 -9.522 1.00 96.19 92 LEU A C 1
ATOM 667 O O . LEU A 1 92 ? 6.960 -11.251 -10.421 1.00 96.19 92 LEU A O 1
ATOM 671 N N . PRO A 1 93 ? 4.887 -10.655 -9.774 1.00 95.50 93 PRO A N 1
ATOM 672 C CA . PRO A 1 93 ? 4.341 -10.723 -11.122 1.00 95.50 93 PRO A CA 1
ATOM 673 C C . PRO A 1 93 ? 5.064 -9.784 -12.099 1.00 95.50 93 PRO A C 1
ATOM 675 O O . PRO A 1 93 ? 5.072 -8.567 -11.918 1.00 95.50 93 PRO A O 1
ATOM 678 N N . GLU A 1 94 ? 5.613 -10.346 -13.174 1.00 92.94 94 GLU A N 1
ATOM 679 C CA . GLU A 1 94 ? 6.336 -9.594 -14.204 1.00 92.94 94 GLU A CA 1
ATOM 680 C C . GLU A 1 94 ? 5.422 -8.662 -15.028 1.00 92.94 94 GLU A C 1
ATOM 682 O O . GLU A 1 94 ? 4.185 -8.761 -15.013 1.00 92.94 94 GLU A O 1
ATOM 687 N N . GLY A 1 95 ? 6.046 -7.743 -15.776 1.00 93.44 95 GLY A N 1
ATOM 688 C CA . GLY A 1 95 ? 5.377 -6.852 -16.734 1.00 93.44 95 GLY A CA 1
ATOM 689 C C . GLY A 1 95 ? 4.540 -5.731 -16.106 1.00 93.44 95 GLY A C 1
ATOM 690 O O . GLY A 1 95 ? 3.744 -5.087 -16.802 1.00 93.44 95 GLY A O 1
ATOM 691 N N . ARG A 1 96 ? 4.695 -5.508 -14.797 1.00 95.56 96 ARG A N 1
ATOM 692 C CA . ARG A 1 96 ? 3.968 -4.510 -14.009 1.00 95.56 96 ARG A CA 1
ATOM 693 C C . ARG A 1 96 ? 4.959 -3.582 -13.302 1.00 95.56 96 ARG A C 1
ATOM 695 O O . ARG A 1 96 ? 5.787 -4.089 -12.548 1.00 95.56 96 ARG A O 1
ATOM 702 N N . PRO A 1 97 ? 4.827 -2.255 -13.467 1.00 97.88 97 PRO A N 1
ATOM 703 C CA . PRO A 1 97 ? 5.608 -1.306 -12.689 1.00 97.88 97 PRO A CA 1
ATOM 704 C C . PRO A 1 97 ? 5.332 -1.477 -11.195 1.00 97.88 97 PRO A C 1
ATOM 706 O O . PRO A 1 97 ? 4.188 -1.728 -10.801 1.00 97.88 97 PRO A O 1
ATOM 709 N N . LEU A 1 98 ? 6.357 -1.313 -10.366 1.00 98.50 98 LEU A N 1
ATOM 710 C CA . LEU A 1 98 ? 6.284 -1.432 -8.919 1.00 98.50 98 LEU A CA 1
ATOM 711 C C . LEU A 1 98 ? 6.482 -0.074 -8.240 1.00 98.50 98 LEU A C 1
ATOM 713 O O . LEU A 1 98 ? 7.493 0.601 -8.420 1.00 98.50 98 LEU A O 1
ATOM 717 N N . VAL A 1 99 ? 5.515 0.301 -7.412 1.00 98.25 99 VAL A N 1
ATOM 718 C CA . VAL A 1 99 ? 5.492 1.524 -6.607 1.00 98.25 99 VAL A CA 1
ATOM 719 C C . VAL A 1 99 ? 5.807 1.191 -5.148 1.00 98.25 99 VAL A C 1
ATOM 721 O O . VAL A 1 99 ? 5.247 0.256 -4.579 1.00 98.25 99 VAL A O 1
ATOM 724 N N . GLY A 1 100 ? 6.645 2.006 -4.510 1.00 97.69 100 GLY A N 1
ATOM 725 C CA . GLY A 1 100 ? 6.948 1.940 -3.077 1.00 97.69 100 GLY A CA 1
ATOM 726 C C . GLY A 1 100 ? 8.375 1.485 -2.783 1.00 97.69 100 GLY A C 1
ATOM 727 O O . GLY A 1 100 ? 9.132 1.150 -3.693 1.00 97.69 100 GLY A O 1
ATOM 728 N N . ARG A 1 101 ? 8.741 1.456 -1.495 1.00 97.75 101 ARG A N 1
ATOM 729 C CA . ARG A 1 101 ? 10.096 1.156 -0.995 1.00 97.75 101 ARG A CA 1
ATOM 730 C C . ARG A 1 101 ? 10.763 -0.067 -1.635 1.00 97.75 101 ARG A C 1
ATOM 732 O O . ARG A 1 101 ? 11.984 -0.080 -1.775 1.00 97.75 101 ARG A O 1
ATOM 739 N N . ALA A 1 102 ? 10.006 -1.090 -2.034 1.00 97.44 102 ALA A N 1
ATOM 740 C CA . ALA A 1 102 ? 10.589 -2.261 -2.689 1.00 97.44 102 ALA A CA 1
ATOM 741 C C . ALA A 1 102 ? 11.252 -1.942 -4.048 1.00 97.44 102 ALA A C 1
ATOM 743 O O . ALA A 1 102 ? 12.214 -2.618 -4.403 1.00 97.44 102 ALA A O 1
ATOM 744 N N . ALA A 1 103 ? 10.836 -0.878 -4.747 1.00 97.62 103 ALA A N 1
ATOM 745 C CA . ALA A 1 103 ? 11.497 -0.404 -5.967 1.00 97.62 103 ALA A CA 1
ATOM 746 C C . ALA A 1 103 ? 12.944 0.042 -5.707 1.00 97.62 103 ALA A C 1
ATOM 748 O O . ALA A 1 103 ? 13.823 -0.210 -6.523 1.00 97.62 103 ALA A O 1
ATOM 749 N N . GLY A 1 104 ? 13.208 0.677 -4.559 1.00 97.50 104 GLY A N 1
ATOM 750 C CA . GLY A 1 104 ? 14.560 1.098 -4.183 1.00 97.50 104 GLY A CA 1
ATOM 751 C C . GLY A 1 104 ? 15.402 -0.006 -3.548 1.00 97.50 104 GLY A C 1
ATOM 752 O O . GLY A 1 104 ? 16.626 0.051 -3.608 1.00 97.50 104 GLY A O 1
ATOM 753 N N . LEU A 1 105 ? 14.768 -1.008 -2.933 1.00 97.38 105 LEU A N 1
ATOM 754 C CA . LEU A 1 105 ? 15.474 -2.132 -2.307 1.00 97.38 105 LEU A CA 1
ATOM 755 C C . LEU A 1 105 ? 15.925 -3.196 -3.309 1.00 97.38 105 LEU A C 1
ATOM 757 O O . LEU A 1 105 ? 16.919 -3.874 -3.055 1.00 97.38 105 LEU A O 1
ATOM 761 N N . TYR A 1 106 ? 15.202 -3.346 -4.420 1.00 96.69 106 TYR A N 1
ATOM 762 C CA . TYR A 1 106 ? 15.442 -4.394 -5.411 1.00 96.69 106 TYR A CA 1
ATOM 763 C C . TYR A 1 106 ? 15.509 -3.851 -6.853 1.00 96.69 106 TYR A C 1
ATOM 765 O O . TYR A 1 106 ? 14.841 -4.402 -7.728 1.00 96.69 106 TYR A O 1
ATOM 773 N N . PRO A 1 107 ? 16.300 -2.794 -7.131 1.00 96.38 107 PRO A N 1
ATOM 774 C CA . PRO A 1 107 ? 16.281 -2.092 -8.420 1.00 96.38 107 PRO A CA 1
ATOM 775 C C . PRO A 1 107 ? 16.671 -2.977 -9.614 1.00 96.38 107 PRO A C 1
ATOM 777 O O . PRO A 1 107 ? 16.213 -2.733 -10.723 1.00 96.38 107 PRO A O 1
ATOM 780 N N . ASP A 1 108 ? 17.472 -4.023 -9.386 1.00 95.69 108 ASP A N 1
ATOM 781 C CA . ASP A 1 108 ? 17.904 -4.968 -10.427 1.00 95.69 108 ASP A CA 1
ATOM 782 C C . ASP A 1 108 ? 16.930 -6.146 -10.631 1.00 95.69 108 ASP A C 1
ATOM 784 O O . ASP A 1 108 ? 17.165 -7.011 -11.472 1.00 95.69 108 ASP A O 1
ATOM 788 N N . VAL A 1 109 ? 15.864 -6.227 -9.826 1.00 95.50 109 VAL A N 1
ATOM 789 C CA . VAL A 1 109 ? 14.937 -7.375 -9.787 1.00 95.50 109 VAL A CA 1
ATOM 790 C C . VAL A 1 109 ? 13.520 -6.979 -10.188 1.00 95.50 109 VAL A C 1
ATOM 792 O O . VAL A 1 109 ? 12.798 -7.794 -10.756 1.00 95.50 109 VAL A O 1
ATOM 795 N N . VAL A 1 110 ? 13.101 -5.750 -9.879 1.00 96.44 110 VAL A N 1
ATOM 796 C CA . VAL A 1 110 ? 11.734 -5.275 -10.127 1.00 96.44 110 VAL A CA 1
ATOM 797 C C . VAL A 1 110 ? 11.732 -4.093 -11.091 1.00 96.44 110 VAL A C 1
ATOM 799 O O . VAL A 1 110 ? 12.657 -3.286 -11.098 1.00 96.44 110 VAL A O 1
ATOM 802 N N . ASP A 1 111 ? 10.653 -3.947 -11.860 1.00 96.50 111 ASP A N 1
ATOM 803 C CA . ASP A 1 111 ? 10.398 -2.762 -12.691 1.00 96.50 111 ASP A CA 1
ATOM 804 C C . ASP A 1 111 ? 9.939 -1.590 -11.806 1.00 96.50 111 ASP A C 1
ATOM 806 O O . ASP A 1 111 ? 8.754 -1.284 -11.694 1.00 96.50 111 ASP A O 1
ATOM 810 N N . GLY A 1 112 ? 10.867 -1.011 -11.046 1.00 96.94 112 GLY A N 1
ATOM 811 C CA . GLY A 1 112 ? 10.566 -0.003 -10.034 1.00 96.94 112 GLY A CA 1
ATOM 812 C C . GLY A 1 112 ? 10.279 1.384 -10.615 1.00 96.94 112 GLY A C 1
ATOM 813 O O . GLY A 1 112 ? 11.049 1.895 -11.421 1.00 96.94 112 GLY A O 1
ATOM 814 N N . VAL A 1 113 ? 9.229 2.053 -10.129 1.00 97.44 113 VAL A N 1
ATOM 815 C CA . VAL A 1 113 ? 8.958 3.471 -10.417 1.00 97.44 113 VAL A CA 1
ATOM 816 C C . VAL A 1 113 ? 9.905 4.341 -9.572 1.00 97.44 113 VAL A C 1
ATOM 818 O O . VAL A 1 113 ? 9.708 4.431 -8.354 1.00 97.44 113 VAL A O 1
ATOM 821 N N . PRO A 1 114 ? 10.907 5.031 -10.162 1.00 95.31 114 PRO A N 1
ATOM 822 C CA . PRO A 1 114 ? 11.985 5.660 -9.388 1.00 95.31 114 PRO A CA 1
ATOM 823 C C . PRO A 1 114 ? 11.507 6.734 -8.406 1.00 95.31 114 PRO A C 1
ATOM 825 O O . PRO A 1 114 ? 12.053 6.858 -7.312 1.00 95.31 114 PRO A O 1
ATOM 828 N N . ALA A 1 115 ? 10.441 7.462 -8.756 1.00 96.25 115 ALA A N 1
ATOM 829 C CA . ALA A 1 115 ? 9.843 8.492 -7.905 1.00 96.25 115 ALA A CA 1
ATOM 830 C C . ALA A 1 115 ? 9.324 7.957 -6.555 1.00 96.25 115 ALA A C 1
ATOM 832 O O . ALA A 1 115 ? 9.138 8.737 -5.626 1.00 96.25 115 ALA A O 1
ATOM 833 N N . PHE A 1 116 ? 9.113 6.641 -6.434 1.00 97.19 116 PHE A N 1
ATOM 834 C CA . PHE A 1 116 ? 8.605 5.995 -5.223 1.00 97.19 116 PHE A CA 1
ATOM 835 C C . PHE A 1 116 ? 9.615 5.061 -4.546 1.00 97.19 116 PHE A C 1
ATOM 837 O O . PHE A 1 116 ? 9.266 4.383 -3.580 1.00 97.19 116 PHE A O 1
ATOM 844 N N . ALA A 1 117 ? 10.868 5.027 -5.010 1.00 96.19 117 ALA A N 1
ATOM 845 C CA . ALA A 1 117 ? 11.888 4.096 -4.523 1.00 96.19 117 ALA A CA 1
ATOM 846 C C . ALA A 1 117 ? 12.198 4.232 -3.017 1.00 96.19 117 ALA A C 1
ATOM 848 O O . ALA A 1 117 ? 12.661 3.279 -2.390 1.00 96.19 117 ALA A O 1
ATOM 849 N N . SER A 1 118 ? 11.917 5.391 -2.418 1.00 96.75 118 SER A N 1
ATOM 850 C CA . SER A 1 118 ? 12.081 5.667 -0.985 1.00 96.75 118 SER A CA 1
ATOM 851 C C . SER A 1 118 ? 10.758 5.808 -0.221 1.00 96.75 118 SER A C 1
ATOM 853 O O . SER A 1 118 ? 10.784 6.098 0.977 1.00 96.75 118 SER A O 1
ATOM 855 N N . SER A 1 119 ? 9.615 5.600 -0.880 1.00 96.69 119 SER A N 1
ATOM 856 C CA . SER A 1 119 ? 8.293 5.873 -0.313 1.00 96.69 119 SER A CA 1
ATOM 857 C C . SER A 1 119 ? 7.803 4.749 0.596 1.00 96.69 119 SER A C 1
ATOM 859 O O . SER A 1 119 ? 7.750 3.581 0.202 1.00 96.69 119 SER A O 1
ATOM 861 N N . ASP A 1 120 ? 7.359 5.126 1.791 1.00 94.94 120 ASP A N 1
ATOM 862 C CA . ASP A 1 120 ? 6.622 4.271 2.722 1.00 94.94 120 ASP A CA 1
ATOM 863 C C . ASP A 1 120 ? 5.166 4.722 2.855 1.00 94.94 120 ASP A C 1
ATOM 865 O O . ASP A 1 120 ? 4.854 5.873 2.545 1.00 94.94 120 ASP A O 1
ATOM 869 N N . PRO A 1 121 ? 4.272 3.850 3.355 1.00 94.69 121 PRO A N 1
ATOM 870 C CA . PRO A 1 121 ? 2.913 4.242 3.702 1.00 94.69 121 PRO A CA 1
ATOM 871 C C . PRO A 1 121 ? 2.872 5.439 4.663 1.00 94.69 121 PRO A C 1
ATOM 873 O O . PRO A 1 121 ? 3.388 5.367 5.780 1.00 94.69 121 PRO A O 1
ATOM 876 N N . ASP A 1 122 ? 2.199 6.507 4.243 1.00 93.50 122 ASP A N 1
ATOM 877 C CA . ASP A 1 122 ? 1.997 7.723 5.030 1.00 93.50 122 ASP A CA 1
ATOM 878 C C . ASP A 1 122 ? 0.636 7.734 5.755 1.00 93.50 122 ASP A C 1
ATOM 880 O O . ASP A 1 122 ? -0.385 7.268 5.242 1.00 93.50 122 ASP A O 1
ATOM 884 N N . ALA A 1 123 ? 0.598 8.304 6.963 1.00 92.69 123 ALA A N 1
ATOM 885 C CA . ALA A 1 123 ? -0.614 8.360 7.778 1.00 92.69 123 ALA A CA 1
ATOM 886 C C . ALA A 1 123 ? -1.687 9.293 7.191 1.00 92.69 123 ALA A C 1
ATOM 888 O O . ALA A 1 123 ? -2.879 8.977 7.268 1.00 92.69 123 ALA A O 1
ATOM 889 N N . ALA A 1 124 ? -1.297 10.419 6.582 1.00 95.81 124 ALA A N 1
ATOM 890 C CA . ALA A 1 124 ? -2.255 11.320 5.949 1.00 95.81 124 ALA A CA 1
ATOM 891 C C . ALA A 1 124 ? -2.849 10.681 4.686 1.00 95.81 124 ALA A C 1
ATOM 893 O O . ALA A 1 124 ? -4.056 10.792 4.463 1.00 95.81 124 ALA A O 1
ATOM 894 N N . ALA A 1 125 ? -2.044 9.953 3.908 1.00 95.56 125 ALA A N 1
ATOM 895 C CA . ALA A 1 125 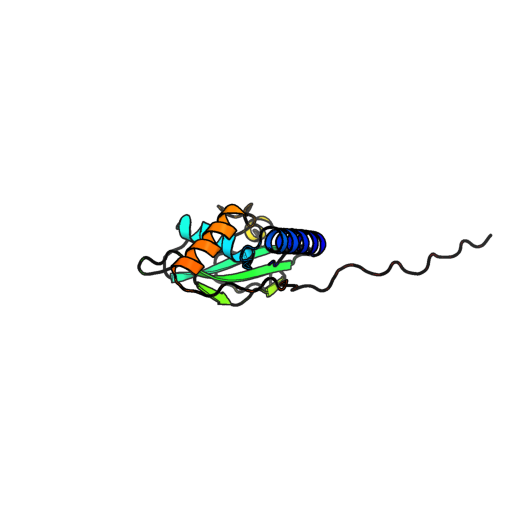? -2.521 9.149 2.785 1.00 95.56 125 ALA A CA 1
ATOM 896 C C . ALA A 1 125 ? -3.536 8.079 3.228 1.00 95.56 125 ALA A C 1
ATOM 898 O O . ALA A 1 125 ? -4.612 7.992 2.638 1.00 95.56 125 ALA A O 1
ATOM 899 N N . LEU A 1 126 ? -3.286 7.349 4.323 1.00 95.50 126 LEU A N 1
ATOM 900 C CA . LEU A 1 126 ? -4.267 6.400 4.880 1.00 95.50 126 LEU A CA 1
ATOM 901 C C . LEU A 1 126 ? -5.590 7.077 5.269 1.00 95.50 126 LEU A C 1
ATOM 903 O O . LEU A 1 126 ? -6.667 6.548 4.984 1.00 95.50 126 LEU A O 1
ATOM 907 N N . GLY A 1 127 ? -5.524 8.261 5.883 1.00 95.88 127 GLY A N 1
ATOM 908 C CA . GLY A 1 127 ? -6.710 9.059 6.198 1.00 95.88 127 GLY A CA 1
ATOM 909 C C . GLY A 1 127 ? -7.480 9.493 4.945 1.00 95.88 127 GLY A C 1
ATOM 910 O O . GLY A 1 127 ? -8.712 9.431 4.921 1.00 95.88 127 GLY A O 1
ATOM 911 N N . ARG A 1 128 ? -6.769 9.876 3.875 1.00 96.25 128 ARG A N 1
ATOM 912 C CA . ARG A 1 128 ? -7.377 10.207 2.577 1.00 96.25 128 ARG A CA 1
ATOM 913 C C . ARG A 1 128 ? -8.047 8.992 1.937 1.00 96.25 128 ARG A C 1
ATOM 915 O O . ARG A 1 128 ? -9.179 9.133 1.483 1.00 96.25 128 ARG A O 1
ATOM 922 N N . VAL A 1 129 ? -7.410 7.817 1.960 1.00 96.19 129 VAL A N 1
ATOM 923 C CA . VAL A 1 129 ? -8.014 6.555 1.492 1.00 96.19 129 VAL A CA 1
ATOM 924 C C . VAL A 1 129 ? -9.327 6.302 2.230 1.00 96.19 129 VAL A C 1
ATOM 926 O O . VAL A 1 129 ? -10.367 6.173 1.587 1.00 96.19 129 VAL A O 1
ATOM 929 N N . ALA A 1 130 ? -9.311 6.310 3.569 1.00 95.81 130 ALA A N 1
ATOM 930 C CA . ALA A 1 130 ? -10.518 6.096 4.371 1.00 95.81 130 ALA A CA 1
ATOM 931 C C . ALA A 1 130 ? -11.635 7.076 3.993 1.00 95.81 130 ALA A C 1
ATOM 933 O O . ALA A 1 130 ? -12.765 6.669 3.724 1.00 95.81 130 ALA A O 1
ATOM 934 N N . ARG A 1 131 ? -11.307 8.370 3.912 1.00 95.62 131 ARG A N 1
ATOM 935 C CA . ARG A 1 131 ? -12.264 9.418 3.550 1.00 95.62 131 ARG A CA 1
ATOM 936 C C . ARG A 1 131 ? -12.871 9.189 2.167 1.00 95.62 131 ARG A C 1
ATOM 938 O O . ARG A 1 131 ? -14.081 9.324 2.015 1.00 95.62 131 ARG A O 1
ATOM 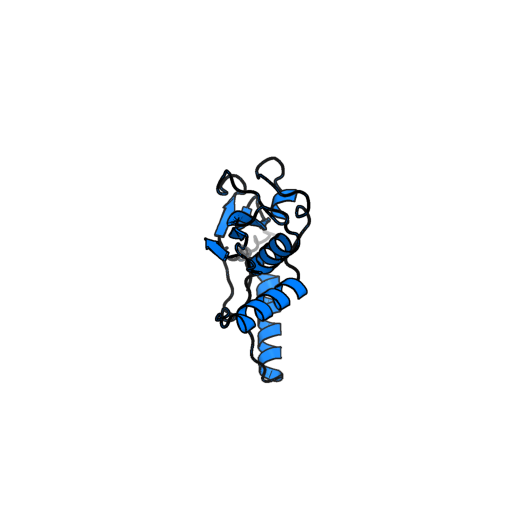945 N N . LEU A 1 132 ? -12.055 8.867 1.166 1.00 94.50 132 LEU A N 1
ATOM 946 C CA . LEU A 1 132 ? -12.524 8.639 -0.202 1.00 94.50 132 LEU A CA 1
ATOM 947 C C . LEU A 1 132 ? -13.412 7.394 -0.299 1.00 94.50 132 LEU A C 1
ATOM 949 O O . LEU A 1 132 ? -14.439 7.441 -0.970 1.00 94.50 132 LEU A O 1
ATOM 953 N N . HIS A 1 133 ? -13.069 6.313 0.406 1.00 94.06 133 HIS A N 1
ATOM 954 C CA . HIS A 1 133 ? -13.916 5.122 0.482 1.00 94.06 133 HIS A CA 1
ATOM 955 C C . HIS A 1 133 ? -15.278 5.426 1.116 1.00 94.06 133 HIS A C 1
ATOM 957 O O . HIS A 1 133 ? -16.301 5.072 0.535 1.00 94.06 133 HIS A O 1
ATOM 963 N N . LEU A 1 134 ? -15.300 6.142 2.245 1.00 94.06 134 LEU A N 1
ATOM 964 C CA . LEU A 1 134 ? -16.544 6.525 2.920 1.00 94.06 134 LEU A CA 1
ATOM 965 C C . LEU A 1 134 ? -17.424 7.426 2.044 1.00 94.06 134 LEU A C 1
ATOM 967 O O . LEU A 1 134 ? -18.626 7.196 1.946 1.00 94.06 134 LEU A O 1
ATOM 971 N N . LEU A 1 135 ? -16.838 8.418 1.365 1.00 93.81 135 LEU A N 1
ATOM 972 C CA . LEU A 1 135 ? -17.572 9.287 0.434 1.00 93.81 135 LEU A CA 1
ATOM 973 C C . LEU A 1 135 ? -18.122 8.525 -0.777 1.00 93.81 135 LEU A C 1
ATOM 975 O O . LEU A 1 135 ? -19.172 8.885 -1.299 1.00 93.81 135 LEU A O 1
ATOM 979 N N . ALA A 1 136 ? -17.432 7.468 -1.204 1.00 90.62 136 ALA A N 1
ATOM 980 C CA . ALA A 1 136 ? -17.890 6.568 -2.256 1.00 90.62 136 ALA A CA 1
ATOM 981 C C . ALA A 1 136 ? -18.898 5.510 -1.759 1.00 90.62 136 ALA A C 1
ATOM 983 O O . ALA A 1 136 ? -19.256 4.618 -2.525 1.00 90.62 136 ALA A O 1
ATOM 984 N N . GLY A 1 137 ? -19.322 5.562 -0.488 1.00 92.25 137 GLY A N 1
ATOM 985 C CA . GLY A 1 137 ? -20.236 4.583 0.110 1.00 92.25 137 GLY A CA 1
ATOM 986 C C . GLY A 1 137 ? -19.644 3.176 0.242 1.00 92.25 137 GLY A C 1
ATOM 987 O O . GLY A 1 137 ? -20.389 2.212 0.393 1.00 92.25 137 GLY A O 1
ATOM 988 N N . LYS A 1 138 ? -18.315 3.037 0.156 1.00 90.75 138 LYS A N 1
ATOM 989 C CA . LYS A 1 138 ? -17.624 1.754 0.305 1.00 90.75 138 LYS A CA 1
ATOM 990 C C . LYS A 1 138 ? -17.415 1.445 1.781 1.00 90.75 138 LYS A C 1
ATOM 992 O O . LYS A 1 138 ? -17.003 2.311 2.555 1.00 90.75 138 LYS A O 1
ATOM 997 N N . GLU A 1 139 ? -17.616 0.186 2.149 1.00 89.12 139 GLU A N 1
ATOM 998 C CA . GLU A 1 139 ? -17.226 -0.290 3.469 1.00 89.12 139 GLU A CA 1
ATOM 999 C C . GLU A 1 139 ? -15.700 -0.310 3.611 1.00 89.12 139 GLU A C 1
ATOM 1001 O O . GLU A 1 139 ? -14.957 -0.617 2.672 1.00 89.12 139 GLU A O 1
ATOM 1006 N N . LEU A 1 140 ? -15.238 0.039 4.809 1.00 92.50 140 LEU A N 1
ATOM 1007 C CA . LEU A 1 140 ? -13.840 -0.072 5.201 1.00 92.50 140 LEU A CA 1
ATOM 1008 C C . LEU A 1 140 ? -13.621 -1.362 5.983 1.00 92.50 140 LEU A C 1
ATOM 1010 O O . LEU A 1 140 ? -14.545 -1.907 6.585 1.00 92.50 140 LEU A O 1
ATOM 1014 N N . ARG A 1 141 ? -12.372 -1.833 5.993 1.00 91.69 141 ARG A N 1
ATOM 1015 C CA . ARG A 1 141 ? -12.000 -3.042 6.729 1.00 91.69 141 ARG A CA 1
ATOM 1016 C C . ARG A 1 141 ? -12.240 -2.845 8.224 1.00 91.69 141 ARG A C 1
ATOM 1018 O O . ARG A 1 141 ? -12.207 -1.726 8.746 1.00 91.69 141 ARG A O 1
ATOM 1025 N N . ASP A 1 142 ? -12.415 -3.957 8.922 1.00 92.44 142 ASP A N 1
ATOM 1026 C CA . ASP A 1 142 ? -12.362 -3.964 10.374 1.00 92.44 142 ASP A CA 1
ATOM 1027 C C . ASP A 1 142 ? -10.933 -3.672 10.875 1.00 92.44 142 ASP A C 1
ATOM 1029 O O . ASP A 1 142 ? -9.993 -3.403 10.120 1.00 92.44 142 ASP A O 1
ATOM 1033 N N . THR A 1 143 ? -10.748 -3.739 12.189 1.00 92.56 143 THR A N 1
ATOM 1034 C CA . THR A 1 143 ? -9.434 -3.533 12.804 1.00 92.56 143 THR A CA 1
ATOM 1035 C C . THR A 1 143 ? -8.653 -4.834 12.991 1.00 92.56 143 THR A C 1
ATOM 1037 O O . THR A 1 143 ? -7.725 -4.866 13.802 1.00 92.56 143 THR A O 1
ATOM 1040 N N . SER A 1 144 ? -8.974 -5.903 12.258 1.00 91.44 144 SER A N 1
ATOM 1041 C CA . SER A 1 144 ? -8.231 -7.163 12.307 1.00 91.44 144 SER A CA 1
ATOM 1042 C C . SER A 1 144 ? -6.909 -7.065 11.526 1.00 91.44 144 SER A C 1
ATOM 1044 O O . SER A 1 144 ? -6.891 -6.686 10.354 1.00 91.44 144 SER A O 1
ATOM 1046 N N . PRO A 1 145 ? -5.761 -7.351 12.163 1.00 90.19 145 PRO A N 1
ATOM 1047 C CA . PRO A 1 145 ? -4.448 -7.191 11.539 1.00 90.19 145 PRO A CA 1
ATOM 1048 C C . PRO A 1 145 ? -4.236 -8.126 10.343 1.00 90.19 145 PRO A C 1
ATOM 1050 O O . PRO A 1 145 ? -4.546 -9.313 10.409 1.00 90.19 145 PRO A O 1
ATOM 1053 N N . LEU A 1 146 ? -3.592 -7.611 9.293 1.00 88.75 146 LEU A N 1
ATOM 1054 C CA . LEU A 1 146 ? -3.143 -8.385 8.135 1.00 88.75 146 LEU A CA 1
ATOM 1055 C C . LEU A 1 146 ? -1.752 -8.966 8.428 1.00 88.75 146 LEU A C 1
ATOM 1057 O O . LEU A 1 146 ? -0.724 -8.409 8.034 1.00 88.75 146 LEU A O 1
ATOM 1061 N N . TYR A 1 147 ? -1.720 -10.062 9.189 1.00 87.81 147 TYR A N 1
ATOM 1062 C CA . TYR A 1 147 ? -0.498 -10.819 9.461 1.00 87.81 147 TYR A CA 1
ATOM 1063 C C . TYR A 1 147 ? -0.219 -11.795 8.320 1.00 87.81 147 TYR A C 1
ATOM 1065 O O . TYR A 1 147 ? -0.779 -12.883 8.276 1.00 87.81 147 TYR A O 1
ATOM 1073 N N . LEU A 1 148 ? 0.658 -11.393 7.402 1.00 84.00 148 LEU A N 1
ATOM 1074 C CA . LEU A 1 148 ? 1.056 -12.236 6.268 1.00 84.00 148 LEU A CA 1
ATOM 1075 C C . LEU A 1 148 ? 2.280 -13.106 6.573 1.00 84.00 148 LEU A C 1
ATOM 1077 O O . LEU A 1 148 ? 2.550 -14.062 5.859 1.00 84.00 148 LEU A O 1
ATOM 1081 N N . ARG A 1 149 ? 3.014 -12.789 7.646 1.00 74.50 149 ARG A N 1
ATOM 1082 C CA . ARG A 1 149 ? 4.121 -13.601 8.158 1.00 74.50 149 ARG A CA 1
ATOM 1083 C C . ARG A 1 149 ? 3.815 -14.087 9.564 1.00 74.50 149 ARG A C 1
ATOM 1085 O O . ARG A 1 149 ? 3.249 -13.351 10.379 1.00 74.50 149 ARG A O 1
ATOM 1092 N N . GLU A 1 150 ? 4.259 -15.303 9.860 1.00 61.41 150 GLU A N 1
ATOM 1093 C CA . GLU A 1 150 ? 4.350 -15.770 11.237 1.00 61.41 150 GLU A CA 1
ATOM 1094 C C . GLU A 1 150 ? 5.356 -14.925 12.026 1.00 61.41 150 GLU A C 1
ATOM 1096 O O . GLU A 1 150 ? 6.284 -14.323 11.477 1.00 61.41 150 GLU A O 1
ATOM 1101 N N . SER A 1 151 ? 5.155 -14.850 13.342 1.00 59.72 151 SER A N 1
ATOM 1102 C CA . SER A 1 151 ? 6.065 -14.112 14.211 1.00 59.72 151 SER A CA 1
ATOM 1103 C C . SER A 1 151 ? 7.463 -14.732 14.157 1.00 59.72 151 SER A C 1
ATOM 1105 O O . SER A 1 151 ? 7.646 -15.896 14.494 1.00 59.72 151 SER A O 1
ATOM 1107 N N . ASP A 1 152 ? 8.468 -13.927 13.811 1.00 57.22 152 ASP A N 1
ATOM 1108 C CA . ASP A 1 152 ? 9.881 -14.331 13.830 1.00 57.22 152 ASP A CA 1
ATOM 1109 C C . ASP A 1 152 ? 10.429 -14.572 15.259 1.00 57.22 152 ASP A C 1
ATOM 1111 O O . ASP A 1 152 ? 11.595 -14.943 15.429 1.00 57.22 152 ASP A O 1
ATOM 1115 N N . ALA A 1 153 ? 9.615 -14.354 16.299 1.00 57.88 153 ALA A N 1
ATOM 1116 C CA . ALA A 1 153 ? 9.991 -14.574 17.688 1.00 57.88 153 ALA A CA 1
ATOM 1117 C C . ALA A 1 153 ? 10.155 -16.075 17.979 1.00 57.88 153 ALA A C 1
ATOM 1119 O O . ALA A 1 153 ? 9.190 -16.798 18.216 1.00 57.88 153 ALA A O 1
ATOM 1120 N N . ARG A 1 154 ? 11.405 -16.543 18.009 1.00 54.81 154 ARG A N 1
ATOM 1121 C CA . ARG A 1 154 ? 11.756 -17.866 18.538 1.00 54.81 154 ARG A CA 1
ATOM 1122 C C . ARG A 1 154 ? 11.940 -17.778 20.051 1.00 54.81 154 ARG A C 1
ATOM 1124 O O . ARG A 1 154 ? 12.637 -16.888 20.535 1.00 54.81 154 ARG A O 1
ATOM 1131 N N . VAL A 1 155 ? 11.350 -18.715 20.795 1.00 54.75 155 VAL A N 1
ATOM 1132 C CA . VAL A 1 155 ? 11.629 -18.879 22.230 1.00 54.75 155 VAL A CA 1
ATOM 1133 C C . VAL A 1 155 ? 13.135 -19.148 22.386 1.00 54.75 155 VAL A C 1
ATOM 1135 O O . VAL A 1 155 ? 13.640 -20.060 21.724 1.00 54.75 155 VAL A O 1
ATOM 1138 N N . PRO A 1 156 ? 13.880 -18.377 23.203 1.00 51.16 156 PRO A N 1
ATOM 1139 C CA . PRO A 1 156 ? 15.291 -18.653 23.446 1.00 51.16 156 PRO A CA 1
ATOM 1140 C C . PRO A 1 156 ? 15.459 -20.090 23.951 1.00 51.16 156 PRO A C 1
ATOM 1142 O O . PRO A 1 156 ? 14.805 -20.486 24.917 1.00 51.16 156 PRO A O 1
ATOM 1145 N N . GLY A 1 157 ? 16.313 -20.881 23.294 1.00 62.94 157 GLY A N 1
ATOM 1146 C CA . GLY A 1 157 ? 16.614 -22.246 23.733 1.00 62.94 157 GLY A CA 1
ATOM 1147 C C . GLY A 1 157 ? 17.175 -22.272 25.160 1.00 62.94 157 GLY A C 1
ATOM 1148 O O . GLY A 1 157 ? 17.718 -21.272 25.637 1.00 62.94 157 GLY A O 1
ATOM 1149 N N . GLN A 1 158 ? 17.048 -23.414 25.850 1.00 58.38 158 GLN A N 1
ATOM 1150 C CA . GLN A 1 158 ? 17.576 -23.588 27.209 1.00 58.38 158 GLN A CA 1
ATOM 1151 C C . GLN A 1 158 ? 19.035 -23.112 27.289 1.00 58.38 158 GLN A C 1
ATOM 1153 O O . GLN A 1 158 ? 19.890 -23.560 26.522 1.00 58.38 158 GLN A O 1
ATOM 1158 N N . ARG A 1 159 ? 19.321 -22.207 28.238 1.00 63.03 159 ARG A N 1
ATOM 1159 C CA . ARG A 1 159 ? 20.688 -21.780 28.568 1.00 63.03 159 ARG A CA 1
ATOM 1160 C C . ARG A 1 159 ? 21.559 -23.022 28.776 1.00 63.03 159 ARG A C 1
ATOM 1162 O O . ARG A 1 159 ? 21.255 -23.835 29.649 1.00 63.03 159 ARG A O 1
ATOM 1169 N N . LYS A 1 160 ? 22.652 -23.148 28.014 1.00 55.56 160 LYS A N 1
ATOM 1170 C CA . LYS A 1 160 ? 23.691 -24.148 28.296 1.00 55.56 160 LYS A CA 1
ATOM 1171 C C . LYS A 1 160 ? 24.176 -23.929 29.730 1.00 55.56 160 LYS A C 1
ATOM 1173 O O . LYS A 1 160 ? 24.611 -22.829 30.069 1.00 55.56 160 LYS A O 1
ATOM 1178 N N . ARG A 1 161 ? 24.051 -24.956 30.574 1.00 57.44 161 ARG A N 1
ATOM 1179 C CA . ARG A 1 161 ? 24.606 -24.940 31.930 1.00 57.44 161 ARG A CA 1
ATOM 1180 C C . ARG A 1 161 ? 26.127 -24.888 31.808 1.00 57.44 161 ARG A C 1
ATOM 1182 O O . ARG A 1 161 ? 26.703 -25.725 31.121 1.00 57.44 161 ARG A O 1
ATOM 1189 N N . ALA A 1 162 ? 26.751 -23.902 32.444 1.00 55.72 162 ALA A N 1
ATOM 1190 C CA . ALA A 1 162 ? 28.191 -23.909 32.639 1.00 55.72 162 ALA A CA 1
ATOM 1191 C C . ALA A 1 162 ? 28.523 -25.059 33.599 1.00 55.72 162 ALA A C 1
ATOM 1193 O O . ALA A 1 162 ? 28.016 -25.092 34.720 1.00 55.72 162 ALA A O 1
ATOM 1194 N N . THR A 1 163 ? 29.299 -26.032 33.134 1.00 58.44 163 THR A N 1
ATOM 1195 C CA . THR A 1 163 ? 29.965 -27.007 34.002 1.00 58.44 163 THR A CA 1
ATOM 1196 C C . THR A 1 163 ? 31.093 -26.299 34.746 1.00 58.44 163 THR A C 1
ATOM 1198 O O . THR A 1 163 ? 31.839 -25.540 34.126 1.00 58.44 163 THR A O 1
ATOM 1201 N N . ALA A 1 164 ? 31.130 -26.506 36.065 1.00 61.06 164 ALA A N 1
ATOM 1202 C CA . ALA A 1 164 ? 32.161 -26.017 36.978 1.00 61.06 164 ALA A CA 1
ATOM 1203 C C . ALA A 1 164 ? 33.508 -26.714 36.750 1.00 61.06 164 ALA A C 1
ATOM 1205 O O . ALA A 1 164 ? 33.486 -27.871 36.267 1.00 61.06 164 ALA A O 1
#

Foldseek 3Di:
DDPDDDVVLVVVLVVQVVVCVVVVHDDFDDYLQQLQQLVCLVVVLDDAQAKAKEWDDPPPQKTQIFIWTRHDDPDRGIHTDGDRAMDHLQPDDPPHEYAACVCLVCVVRGNYDVVHVHPGRDPVSRVVSVVSCVVVVHGGDDSDDPPNDDDPDDDDPPDDDDDD

Sequence (164 aa):
MGPGPFTGLRAGLVTARTLGFVWNVPLHGVMSLDALALDAAAGEVLPAGRRFLVGTDARRGEVYWAEYRMPADGGSLPELLDGPHVGAAAALPEGRPLVGRAAGLYPDVVDGVPAFASSDPDAAALGRVARLHLLAGKELRDTSPLYLRESDARVPGQRKRATA